Protein AF-A0ABD5U255-F1 (afdb_monomer_lite)

InterPro domains:
  IPR027379 Cardiolipin synthase N-terminal [PF13396] (52-91)

Radius of gyration: 19.05 Å; chains: 1; bounding box: 68×28×43 Å

pLDDT: mean 86.47, std 12.6, range [40.16, 98.06]

Structure (mmCIF, N/CA/C/O backbone):
data_AF-A0ABD5U255-F1
#
_entry.id   AF-A0ABD5U255-F1
#
loop_
_atom_site.group_PDB
_atom_site.id
_atom_site.type_symbol
_atom_site.label_atom_id
_atom_site.label_alt_id
_atom_site.label_comp_id
_atom_site.label_asym_id
_atom_site.label_entity_id
_atom_site.label_seq_id
_atom_site.pdbx_PDB_ins_code
_atom_site.Cartn_x
_atom_site.Cartn_y
_atom_site.Cartn_z
_atom_site.occupancy
_atom_site.B_iso_or_equiv
_atom_site.auth_seq_id
_atom_site.auth_comp_id
_atom_site.auth_asym_id
_atom_site.auth_atom_id
_atom_site.pdbx_PDB_model_num
ATOM 1 N N . MET A 1 1 ? -25.979 19.136 -5.285 1.00 40.16 1 MET A N 1
ATOM 2 C CA . MET A 1 1 ? -25.839 17.858 -4.554 1.00 40.16 1 MET A CA 1
ATOM 3 C C . MET A 1 1 ? -24.413 17.374 -4.742 1.00 40.16 1 MET A C 1
ATOM 5 O O . MET A 1 1 ? -24.014 17.151 -5.876 1.00 40.16 1 MET A O 1
ATOM 9 N N . ALA A 1 2 ? -23.617 17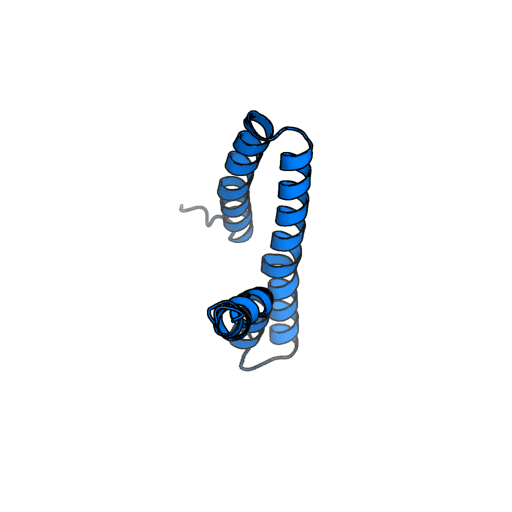.312 -3.675 1.00 54.50 2 ALA A N 1
ATOM 10 C CA . ALA A 1 2 ? -22.274 16.748 -3.749 1.00 54.50 2 ALA A CA 1
ATOM 11 C C . ALA A 1 2 ? -22.406 15.222 -3.837 1.00 54.50 2 ALA A C 1
ATOM 13 O O . ALA A 1 2 ? -22.841 14.587 -2.882 1.00 54.50 2 ALA A O 1
ATOM 14 N N . THR A 1 3 ? -22.094 14.637 -4.992 1.00 60.28 3 THR A N 1
ATOM 15 C CA . THR A 1 3 ? -21.981 13.181 -5.130 1.00 60.28 3 THR A CA 1
ATOM 16 C C . THR A 1 3 ? -20.840 12.717 -4.232 1.00 60.28 3 THR A C 1
ATOM 18 O O . THR A 1 3 ? -19.676 12.985 -4.534 1.00 60.28 3 THR A O 1
ATOM 21 N N . THR A 1 4 ? -21.151 12.047 -3.121 1.00 63.09 4 THR A N 1
ATOM 22 C CA . THR A 1 4 ? -20.140 11.415 -2.266 1.00 63.09 4 THR A CA 1
ATOM 23 C C . THR A 1 4 ? -19.420 10.360 -3.100 1.00 63.09 4 THR A C 1
ATOM 25 O O . THR A 1 4 ? -19.960 9.289 -3.371 1.00 63.09 4 THR A O 1
ATOM 28 N N . ARG A 1 5 ? -18.218 10.685 -3.592 1.00 70.81 5 ARG A N 1
ATOM 29 C CA . ARG A 1 5 ? -17.395 9.737 -4.350 1.00 70.81 5 ARG A CA 1
ATOM 30 C C . ARG A 1 5 ? -17.070 8.562 -3.431 1.00 70.81 5 ARG A C 1
ATOM 32 O O . ARG A 1 5 ? -16.633 8.773 -2.303 1.00 70.81 5 ARG A O 1
ATOM 39 N N . SER A 1 6 ? -17.296 7.339 -3.913 1.00 84.25 6 SER A N 1
ATOM 40 C CA . SER A 1 6 ? -16.961 6.126 -3.163 1.00 84.25 6 SER A CA 1
ATOM 41 C C . SER A 1 6 ? -15.487 6.183 -2.729 1.00 84.25 6 SER A C 1
ATOM 43 O O . SER A 1 6 ? -14.626 6.382 -3.591 1.00 84.25 6 SER A O 1
ATOM 45 N N . PRO A 1 7 ? -15.168 5.997 -1.434 1.00 83.75 7 PRO A N 1
ATOM 46 C CA . PRO A 1 7 ? -13.789 5.989 -0.942 1.00 83.75 7 PRO A CA 1
ATOM 47 C C . PRO A 1 7 ? -12.879 5.012 -1.698 1.00 83.75 7 PRO A C 1
ATOM 49 O O . PRO A 1 7 ? -11.702 5.291 -1.905 1.00 83.75 7 PRO A O 1
ATOM 52 N N . ILE A 1 8 ? -13.439 3.902 -2.190 1.00 85.31 8 ILE A N 1
ATOM 53 C CA . ILE A 1 8 ? -12.717 2.923 -3.011 1.00 85.31 8 ILE A CA 1
ATOM 54 C C . ILE A 1 8 ? -12.311 3.532 -4.355 1.00 85.31 8 ILE A C 1
ATOM 56 O O . ILE A 1 8 ? -11.176 3.358 -4.784 1.00 85.31 8 ILE A O 1
ATOM 60 N N . LEU A 1 9 ? -13.200 4.284 -5.010 1.00 88.56 9 LEU A N 1
ATOM 61 C CA . LEU A 1 9 ? -12.876 4.950 -6.276 1.00 88.56 9 LEU A CA 1
ATOM 62 C C . LEU A 1 9 ? -11.794 6.016 -6.089 1.00 88.56 9 LEU A C 1
ATOM 64 O O . LEU A 1 9 ? -10.954 6.193 -6.968 1.00 88.56 9 LEU A O 1
ATOM 68 N N . ILE A 1 10 ? -11.786 6.698 -4.940 1.00 89.44 10 ILE A N 1
ATOM 69 C CA . ILE A 1 10 ? -10.719 7.641 -4.588 1.00 89.44 10 ILE A CA 1
ATOM 70 C C . ILE A 1 10 ? -9.392 6.895 -4.433 1.00 89.44 10 ILE A C 1
ATOM 72 O O . ILE A 1 10 ? -8.401 7.304 -5.031 1.00 89.44 10 ILE A O 1
ATOM 76 N N . LEU A 1 11 ? -9.373 5.782 -3.693 1.00 87.69 11 LEU A N 1
ATOM 77 C CA . LEU A 1 11 ? -8.172 4.966 -3.519 1.00 87.69 11 LEU A CA 1
ATOM 78 C C . LEU A 1 11 ? -7.642 4.438 -4.859 1.00 87.69 11 LEU A C 1
ATOM 80 O O . LEU A 1 11 ? -6.458 4.585 -5.142 1.00 87.69 11 LEU A O 1
ATOM 84 N N . VAL A 1 12 ? -8.514 3.879 -5.702 1.00 90.19 12 VAL A N 1
ATOM 85 C CA . VAL A 1 12 ? -8.146 3.408 -7.048 1.00 90.19 12 VAL A CA 1
ATOM 86 C C . VAL A 1 12 ? -7.568 4.552 -7.878 1.00 90.19 12 VAL A C 1
ATOM 88 O O . VAL A 1 12 ? -6.531 4.376 -8.512 1.00 90.19 12 VAL A O 1
ATOM 91 N N . GLY A 1 13 ? -8.190 5.734 -7.832 1.00 92.44 13 GLY A N 1
ATOM 92 C CA . GLY A 1 13 ? -7.691 6.924 -8.516 1.00 92.44 13 GLY A CA 1
ATOM 93 C C . GLY A 1 13 ? -6.307 7.358 -8.027 1.00 92.44 13 GLY A C 1
ATOM 94 O O . GLY A 1 13 ? -5.449 7.661 -8.849 1.00 92.44 13 GLY A O 1
ATOM 95 N N . LEU A 1 14 ? -6.061 7.338 -6.713 1.00 91.12 14 LEU A N 1
ATOM 96 C CA . LEU A 1 14 ? -4.759 7.677 -6.125 1.00 91.12 14 LEU A CA 1
ATOM 97 C C . LEU A 1 14 ? -3.675 6.662 -6.500 1.00 91.12 14 LEU A C 1
ATOM 99 O O . LEU A 1 14 ? -2.577 7.054 -6.890 1.00 91.12 14 LEU A O 1
ATOM 103 N N . VAL A 1 15 ? -3.986 5.365 -6.431 1.00 91.12 15 VAL A N 1
ATOM 104 C CA . VAL A 1 15 ? -3.060 4.303 -6.846 1.00 91.12 15 VAL A CA 1
ATOM 105 C C . VAL A 1 15 ? -2.751 4.433 -8.337 1.00 91.12 15 VAL A C 1
ATOM 107 O O . VAL A 1 15 ? -1.585 4.435 -8.718 1.00 91.12 15 VAL A O 1
ATOM 110 N N . ALA A 1 16 ? -3.759 4.629 -9.188 1.00 92.06 16 ALA A N 1
ATOM 111 C CA . ALA A 1 16 ? -3.541 4.834 -10.618 1.00 92.06 16 ALA A CA 1
ATOM 112 C C . ALA A 1 16 ? -2.695 6.089 -10.895 1.00 92.06 16 ALA A C 1
ATOM 114 O O . ALA A 1 16 ? -1.750 6.026 -11.678 1.00 92.06 16 ALA A O 1
ATOM 115 N N . ALA A 1 17 ? -2.977 7.203 -10.214 1.00 93.31 17 ALA A N 1
ATOM 116 C CA . ALA A 1 17 ? -2.219 8.444 -10.356 1.00 93.31 17 ALA A CA 1
ATOM 117 C C . ALA A 1 17 ? -0.741 8.293 -9.961 1.00 93.31 17 ALA A C 1
ATOM 119 O O . ALA A 1 17 ? 0.104 8.976 -10.532 1.00 93.31 17 ALA A O 1
ATOM 120 N N . ALA A 1 18 ? -0.416 7.396 -9.027 1.00 88.62 18 ALA A N 1
ATOM 121 C CA . ALA A 1 18 ? 0.965 7.091 -8.666 1.00 88.62 18 ALA A CA 1
ATOM 122 C C . ALA A 1 18 ? 1.624 6.112 -9.653 1.00 88.62 18 ALA A C 1
ATOM 124 O O . ALA A 1 18 ? 2.709 6.373 -10.167 1.00 88.62 18 ALA A O 1
ATOM 125 N N . PHE A 1 19 ? 0.975 4.983 -9.942 1.00 88.81 19 PHE A N 1
ATOM 126 C CA . PHE A 1 19 ? 1.601 3.885 -10.681 1.00 88.81 19 PHE A CA 1
ATOM 127 C C . PHE A 1 19 ? 1.628 4.097 -12.198 1.00 88.81 19 PHE A C 1
ATOM 129 O O . PHE A 1 19 ? 2.571 3.644 -12.843 1.00 88.81 19 PHE A O 1
ATOM 136 N N . VAL A 1 20 ? 0.646 4.791 -12.786 1.00 91.06 20 VAL A N 1
ATOM 137 C CA . VAL A 1 20 ? 0.586 4.997 -14.246 1.00 91.06 20 VAL A CA 1
ATOM 138 C C . VAL A 1 20 ? 1.743 5.868 -14.753 1.00 91.06 20 VAL A C 1
ATOM 140 O O . VAL A 1 20 ? 2.421 5.428 -15.682 1.00 91.06 20 VAL A O 1
ATOM 143 N N . PRO A 1 21 ? 2.054 7.043 -14.166 1.00 90.75 21 PRO A N 1
ATOM 144 C CA . PRO A 1 21 ? 3.204 7.834 -14.606 1.00 90.75 21 PRO A CA 1
ATOM 145 C C . PRO A 1 21 ? 4.527 7.081 -14.450 1.00 90.75 21 PRO A C 1
ATOM 147 O O . PRO A 1 21 ? 5.373 7.133 -15.340 1.00 90.75 21 PRO A O 1
ATOM 150 N N . LEU A 1 22 ? 4.681 6.329 -13.354 1.00 87.75 22 LEU A N 1
ATOM 151 C CA . LEU A 1 22 ? 5.838 5.462 -13.135 1.00 87.75 22 LEU A CA 1
ATOM 152 C C . LEU A 1 22 ? 5.949 4.387 -14.221 1.00 87.75 22 LEU A C 1
ATOM 154 O O . LEU A 1 22 ? 7.031 4.196 -14.768 1.00 87.75 22 LEU A O 1
ATOM 158 N N . ALA A 1 23 ? 4.845 3.737 -14.589 1.00 86.69 23 ALA A N 1
ATOM 159 C CA . ALA A 1 23 ? 4.831 2.742 -15.659 1.00 86.69 23 ALA A CA 1
ATOM 160 C C . ALA A 1 23 ? 5.220 3.335 -17.009 1.00 86.69 23 ALA A C 1
ATOM 162 O O . ALA A 1 23 ? 6.048 2.753 -17.708 1.00 86.69 23 ALA A O 1
ATOM 163 N N . VAL A 1 24 ? 4.687 4.510 -17.349 1.00 89.06 24 VAL A N 1
ATOM 164 C CA . VAL A 1 24 ? 5.040 5.218 -18.587 1.00 89.06 24 VAL A CA 1
ATOM 165 C C . VAL A 1 24 ? 6.527 5.568 -18.603 1.00 89.06 24 VAL A C 1
ATOM 167 O O . VAL A 1 24 ? 7.209 5.286 -19.585 1.00 89.06 24 VAL A O 1
ATOM 170 N N . MET A 1 25 ? 7.048 6.131 -17.510 1.00 89.81 25 MET A N 1
ATOM 171 C CA . MET A 1 25 ? 8.459 6.509 -17.406 1.00 89.81 25 MET A CA 1
ATOM 172 C C . MET A 1 25 ? 9.384 5.292 -17.542 1.00 89.81 25 MET A C 1
ATOM 174 O O . MET A 1 25 ? 10.329 5.319 -18.326 1.00 89.81 25 MET A O 1
ATOM 178 N N . TRP A 1 26 ? 9.108 4.209 -16.812 1.00 86.88 26 TRP A N 1
ATOM 179 C CA . TRP A 1 26 ? 9.938 3.003 -16.839 1.00 86.88 26 TRP A CA 1
ATOM 180 C C . TRP A 1 26 ? 9.847 2.259 -18.174 1.00 86.88 26 TRP A C 1
ATOM 182 O O . TRP A 1 26 ? 10.866 1.768 -18.650 1.00 86.88 26 TRP A O 1
ATOM 192 N N . ALA A 1 27 ? 8.679 2.233 -18.819 1.00 84.69 27 ALA A N 1
ATOM 193 C CA . ALA A 1 27 ? 8.545 1.686 -20.168 1.00 84.69 27 ALA A CA 1
ATOM 194 C C . ALA A 1 27 ? 9.328 2.507 -21.205 1.00 84.69 27 ALA A C 1
ATOM 196 O O . ALA A 1 27 ? 9.932 1.932 -22.108 1.00 84.69 27 ALA A O 1
ATOM 197 N N . ALA A 1 28 ? 9.347 3.837 -21.065 1.00 86.56 28 ALA A N 1
ATOM 198 C CA . ALA A 1 28 ? 10.050 4.729 -21.984 1.00 86.56 28 ALA A CA 1
ATOM 199 C C . ALA A 1 28 ? 11.579 4.701 -21.815 1.00 86.56 28 ALA A C 1
ATOM 201 O O . ALA A 1 28 ? 12.296 4.880 -22.797 1.00 86.56 28 ALA A O 1
ATOM 202 N N . VAL A 1 29 ? 12.080 4.500 -20.590 1.00 86.12 29 VAL A N 1
ATOM 203 C CA . VAL A 1 29 ? 13.512 4.653 -20.264 1.00 86.12 29 VAL A CA 1
ATOM 204 C C . VAL A 1 29 ? 14.209 3.324 -19.948 1.00 86.12 29 VAL A C 1
ATOM 206 O O . VAL A 1 29 ? 15.364 3.142 -20.317 1.00 86.12 29 VAL A O 1
ATOM 209 N N . GLY A 1 30 ? 13.539 2.397 -19.259 1.00 78.75 30 GLY A N 1
ATOM 210 C CA . GLY A 1 30 ? 14.152 1.194 -18.674 1.00 78.75 30 GLY A CA 1
ATOM 211 C C . GLY A 1 30 ? 13.935 -0.110 -19.448 1.00 78.75 30 GLY A C 1
ATOM 212 O O . GLY A 1 30 ? 14.461 -1.146 -19.048 1.00 78.75 30 GLY A O 1
ATOM 213 N N . GLY A 1 31 ? 13.156 -0.094 -20.533 1.00 81.00 31 GLY A N 1
ATOM 214 C CA . GLY A 1 31 ? 12.839 -1.299 -21.305 1.00 81.00 31 GLY A CA 1
ATOM 215 C C . GLY A 1 31 ? 12.009 -2.337 -20.528 1.00 81.00 31 GLY A C 1
ATOM 216 O O . GLY A 1 31 ? 11.392 -2.043 -19.503 1.00 81.00 31 GLY A O 1
ATOM 217 N N . VAL A 1 32 ? 11.963 -3.574 -21.037 1.00 81.75 32 VAL A N 1
ATOM 218 C CA . VAL A 1 32 ? 11.070 -4.641 -20.533 1.00 81.75 32 VAL A CA 1
ATOM 219 C C . VAL A 1 32 ? 11.386 -5.049 -19.090 1.00 81.75 32 VAL A C 1
ATOM 221 O O . VAL A 1 32 ? 10.466 -5.256 -18.300 1.00 81.75 32 VAL A O 1
ATOM 224 N N . GLU A 1 33 ? 12.666 -5.127 -18.721 1.00 84.06 33 GLU A N 1
ATOM 225 C CA . GLU A 1 33 ? 13.089 -5.485 -17.358 1.00 84.06 33 GLU A CA 1
ATOM 226 C C . GLU A 1 33 ? 12.600 -4.463 -16.330 1.00 84.06 33 GLU A C 1
ATOM 228 O O . GLU A 1 33 ? 12.100 -4.823 -15.262 1.00 84.06 33 GLU A O 1
ATOM 233 N N . GLY A 1 34 ? 12.664 -3.181 -16.689 1.00 83.50 34 GLY A N 1
ATOM 234 C CA . GLY A 1 34 ? 12.174 -2.103 -15.852 1.00 83.50 34 GLY A CA 1
ATOM 235 C C . GLY A 1 34 ? 10.668 -2.179 -15.585 1.00 83.50 34 GLY A C 1
ATOM 236 O O . GLY A 1 34 ? 10.208 -1.990 -14.457 1.00 83.50 34 GLY A O 1
ATOM 237 N N . VAL A 1 35 ? 9.894 -2.527 -16.612 1.00 84.50 35 VAL A N 1
ATOM 238 C CA . VAL A 1 35 ? 8.450 -2.752 -16.476 1.00 84.50 35 VAL A CA 1
ATOM 239 C C . VAL A 1 35 ? 8.166 -3.980 -15.608 1.00 84.50 35 VAL A C 1
ATOM 241 O O . VAL A 1 35 ? 7.292 -3.918 -14.744 1.00 84.50 35 VAL A O 1
ATOM 244 N N . ALA A 1 36 ? 8.913 -5.074 -15.778 1.00 88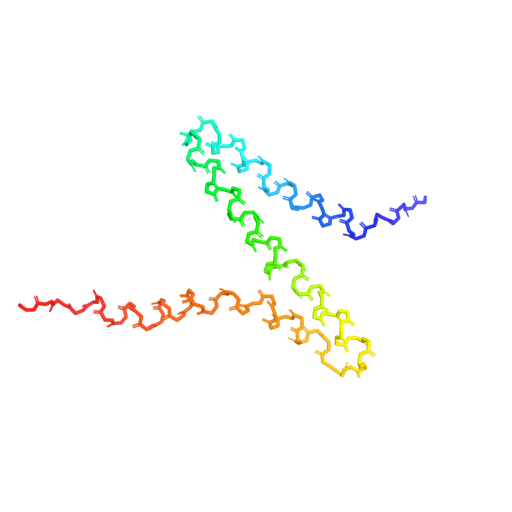.38 36 ALA A N 1
ATOM 245 C CA . ALA A 1 36 ? 8.753 -6.276 -14.960 1.00 88.38 36 ALA A CA 1
ATOM 246 C C . ALA A 1 36 ? 9.017 -5.995 -13.471 1.00 88.38 36 ALA A C 1
ATOM 248 O O . ALA A 1 36 ? 8.233 -6.417 -12.616 1.00 88.38 36 ALA A O 1
ATOM 249 N N . TYR A 1 37 ? 10.063 -5.223 -13.162 1.00 87.25 37 TYR A N 1
ATOM 250 C CA . TYR A 1 37 ? 10.349 -4.785 -11.796 1.00 87.25 37 TYR A CA 1
ATOM 251 C C . TYR A 1 37 ? 9.201 -3.950 -11.216 1.00 87.25 37 TYR A C 1
ATOM 253 O O . TYR A 1 37 ? 8.734 -4.219 -10.105 1.00 87.25 37 TYR A O 1
ATOM 261 N N . LEU A 1 38 ? 8.687 -2.980 -11.981 1.00 89.38 38 LEU A N 1
ATOM 262 C CA . LEU A 1 38 ? 7.561 -2.158 -11.544 1.00 89.38 38 LEU A CA 1
ATOM 263 C C . LEU A 1 38 ? 6.296 -2.991 -11.298 1.00 89.38 38 LEU A C 1
ATOM 265 O O . LEU A 1 38 ? 5.600 -2.753 -10.313 1.00 89.38 38 LEU A O 1
ATOM 269 N N . LEU A 1 39 ? 5.997 -3.965 -12.159 1.00 90.31 39 LEU A N 1
ATOM 270 C CA . LEU A 1 39 ? 4.861 -4.868 -11.970 1.00 90.31 39 LEU A CA 1
ATOM 271 C C . LEU A 1 39 ? 5.017 -5.694 -10.690 1.00 90.31 39 LEU A C 1
ATOM 273 O O . LEU A 1 39 ? 4.069 -5.793 -9.911 1.00 90.31 39 LEU A O 1
ATOM 277 N N . GLY A 1 40 ? 6.216 -6.223 -10.431 1.00 92.00 40 GLY A N 1
ATOM 278 C CA . GLY A 1 40 ? 6.525 -6.914 -9.179 1.00 92.00 40 GLY A CA 1
ATOM 279 C C . GLY A 1 40 ? 6.301 -6.016 -7.960 1.00 92.00 40 GLY A C 1
ATOM 280 O O . GLY A 1 40 ? 5.625 -6.411 -7.006 1.00 92.00 40 GLY A O 1
ATOM 281 N N . PHE A 1 41 ? 6.783 -4.774 -8.020 1.00 91.25 41 PHE A N 1
ATOM 282 C CA . PHE A 1 41 ? 6.565 -3.789 -6.964 1.00 91.25 41 PHE A CA 1
ATOM 283 C C . PHE A 1 41 ? 5.082 -3.428 -6.787 1.00 91.25 41 PHE A C 1
ATOM 285 O O . PHE A 1 41 ? 4.608 -3.328 -5.656 1.00 91.25 41 PHE A O 1
ATOM 292 N N . ALA A 1 42 ? 4.322 -3.277 -7.873 1.00 91.44 42 ALA A N 1
ATOM 293 C CA . ALA A 1 42 ? 2.891 -2.991 -7.818 1.00 91.44 42 ALA A CA 1
ATOM 294 C C . ALA A 1 42 ? 2.110 -4.129 -7.151 1.00 91.44 42 ALA A C 1
ATOM 296 O O . ALA A 1 42 ? 1.273 -3.874 -6.284 1.00 91.44 42 ALA A O 1
ATOM 297 N N . VAL A 1 43 ? 2.420 -5.384 -7.492 1.00 94.75 43 VAL A N 1
ATOM 298 C CA . VAL A 1 43 ? 1.826 -6.558 -6.838 1.00 94.75 43 VAL A CA 1
ATOM 299 C C . VAL A 1 43 ? 2.161 -6.567 -5.348 1.00 94.75 43 VAL A C 1
ATOM 301 O O . VAL A 1 43 ? 1.256 -6.692 -4.522 1.00 94.75 43 VAL A O 1
ATOM 304 N N . TYR A 1 44 ? 3.433 -6.368 -4.991 1.00 93.19 44 TYR A N 1
ATOM 305 C CA . TYR A 1 44 ? 3.858 -6.252 -3.595 1.00 93.19 44 TYR A CA 1
ATOM 306 C C . TYR A 1 44 ? 3.079 -5.154 -2.854 1.00 93.19 44 TYR A C 1
ATOM 308 O O . TYR A 1 44 ? 2.519 -5.402 -1.784 1.00 93.19 44 TYR A O 1
ATOM 316 N N . PHE A 1 45 ? 2.984 -3.957 -3.433 1.00 92.50 45 PHE A N 1
ATOM 317 C CA . PHE A 1 45 ? 2.270 -2.835 -2.834 1.00 92.50 45 PHE A CA 1
ATOM 318 C C . PHE A 1 45 ? 0.794 -3.171 -2.597 1.00 92.50 45 PHE A C 1
ATOM 320 O O . PHE A 1 45 ? 0.301 -3.033 -1.479 1.00 92.50 45 PHE A O 1
ATOM 327 N N . LEU A 1 46 ? 0.095 -3.671 -3.617 1.00 93.81 46 LEU A N 1
ATOM 328 C CA . LEU A 1 46 ? -1.325 -4.005 -3.511 1.00 93.81 46 LEU A CA 1
ATOM 329 C C . LEU A 1 46 ? -1.583 -5.100 -2.471 1.00 93.81 46 LEU A C 1
ATOM 331 O O . LEU A 1 46 ? -2.531 -4.996 -1.693 1.00 93.81 46 LEU A O 1
ATOM 335 N N . VAL A 1 47 ? -0.739 -6.128 -2.410 1.00 95.8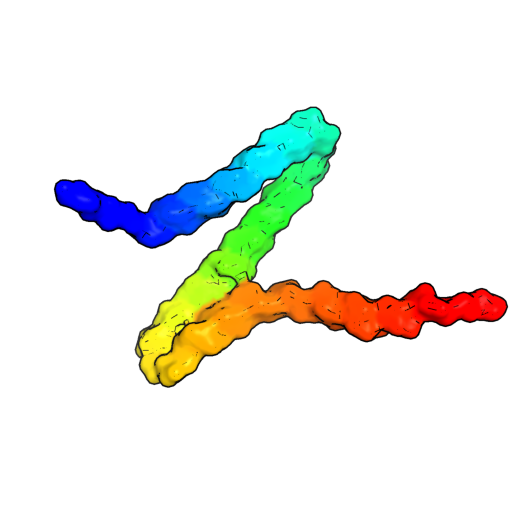8 47 VAL A N 1
ATOM 336 C CA . VAL A 1 47 ? -0.903 -7.215 -1.439 1.00 95.88 47 VAL A CA 1
ATOM 337 C C . VAL A 1 47 ? -0.645 -6.720 -0.018 1.00 95.88 47 VAL A C 1
ATOM 339 O O . VAL A 1 47 ? -1.504 -6.872 0.852 1.00 95.88 47 VAL A O 1
ATOM 342 N N . PHE A 1 48 ? 0.514 -6.109 0.222 1.00 95.62 48 PHE A N 1
ATOM 343 C CA . PHE A 1 48 ? 0.987 -5.831 1.579 1.00 95.62 48 PHE A CA 1
ATOM 344 C C . PHE A 1 48 ? 0.492 -4.507 2.161 1.00 95.62 48 PHE A C 1
ATOM 346 O O . PHE A 1 48 ? 0.392 -4.396 3.377 1.00 95.62 48 PHE A O 1
ATOM 353 N N . HIS A 1 49 ? 0.127 -3.532 1.327 1.00 93.06 49 HIS A N 1
ATOM 354 C CA . HIS A 1 49 ? -0.305 -2.209 1.792 1.00 93.06 49 HIS A CA 1
ATOM 355 C C . HIS A 1 49 ? -1.799 -1.947 1.576 1.00 93.06 49 HIS A C 1
ATOM 357 O O . HIS A 1 49 ? -2.330 -0.992 2.138 1.00 93.06 49 HIS A O 1
ATOM 363 N N . VAL A 1 50 ? -2.500 -2.791 0.807 1.00 93.38 50 VAL A N 1
ATOM 364 C CA . VAL A 1 50 ? -3.943 -2.629 0.561 1.00 93.38 50 VAL A CA 1
ATOM 365 C C . VAL A 1 50 ? -4.728 -3.859 1.010 1.00 93.38 50 VAL A C 1
ATOM 367 O O . VAL A 1 50 ? -5.541 -3.765 1.930 1.00 93.38 50 VAL A O 1
ATOM 370 N N . ALA A 1 51 ? -4.482 -5.019 0.399 1.00 95.44 51 ALA A N 1
ATOM 371 C CA . ALA A 1 51 ? -5.285 -6.215 0.632 1.00 95.44 51 ALA A CA 1
ATOM 372 C C . ALA A 1 51 ? -5.125 -6.759 2.060 1.00 95.44 51 ALA A C 1
ATOM 374 O O . ALA A 1 51 ? -6.125 -7.003 2.737 1.00 95.44 51 ALA A O 1
ATOM 375 N N . LEU A 1 52 ? -3.886 -6.920 2.538 1.00 97.12 52 LEU A N 1
ATOM 376 C CA . LEU A 1 52 ? -3.612 -7.430 3.884 1.00 97.12 52 LEU A CA 1
ATOM 377 C C . LEU A 1 52 ? -4.121 -6.491 4.990 1.00 97.12 52 LEU A C 1
ATOM 379 O O . LEU A 1 52 ? -4.888 -6.966 5.831 1.00 97.12 52 LEU A O 1
ATOM 383 N N . PRO A 1 53 ? -3.798 -5.181 4.997 1.00 96.88 53 PRO A N 1
ATOM 384 C CA . PRO A 1 53 ? -4.342 -4.260 5.993 1.00 96.88 53 PRO A CA 1
ATOM 385 C C . PRO A 1 53 ? -5.870 -4.194 5.949 1.00 96.88 53 PRO A C 1
ATOM 387 O O . PRO A 1 53 ? -6.510 -4.225 6.997 1.00 96.88 53 PRO A O 1
ATOM 390 N N . GLY A 1 54 ? -6.468 -4.189 4.751 1.00 95.69 54 GLY A N 1
ATOM 391 C CA . GLY A 1 54 ? -7.921 -4.242 4.591 1.00 95.69 54 GLY A CA 1
ATOM 392 C C . GLY A 1 54 ? -8.530 -5.507 5.203 1.00 95.69 54 GLY A C 1
ATOM 393 O O . GLY A 1 54 ? -9.508 -5.426 5.944 1.00 95.69 54 GLY A O 1
ATOM 394 N N . ARG A 1 55 ? -7.922 -6.676 4.968 1.00 97.38 55 ARG A N 1
ATOM 395 C CA . ARG A 1 55 ? -8.358 -7.943 5.573 1.00 97.38 55 ARG A CA 1
ATOM 396 C C . ARG A 1 55 ? -8.264 -7.908 7.098 1.00 97.38 55 ARG A C 1
ATOM 398 O O . ARG A 1 55 ? -9.209 -8.324 7.761 1.00 97.38 55 ARG A O 1
ATOM 405 N N . VAL A 1 56 ? -7.153 -7.411 7.643 1.00 97.69 56 VAL A N 1
ATOM 406 C CA . VAL A 1 56 ? -6.954 -7.277 9.097 1.00 97.69 56 VAL A CA 1
ATOM 407 C C . VAL A 1 56 ? -7.980 -6.323 9.702 1.00 97.69 56 VAL A C 1
ATOM 409 O O . VAL A 1 56 ? -8.535 -6.624 10.755 1.00 97.69 56 VAL A O 1
ATOM 412 N N . TYR A 1 57 ? -8.286 -5.213 9.026 1.00 96.81 57 TYR A N 1
ATOM 413 C CA . TYR A 1 57 ? -9.323 -4.279 9.455 1.00 96.81 57 TYR A CA 1
ATOM 414 C C . TYR A 1 57 ? -10.689 -4.964 9.585 1.00 96.81 57 TYR A C 1
ATOM 416 O O . TYR A 1 57 ? -11.338 -4.842 10.626 1.00 96.81 57 TYR A O 1
ATOM 424 N N . PHE A 1 58 ? -11.126 -5.686 8.545 1.00 97.44 58 PHE A N 1
ATOM 425 C CA . PHE A 1 58 ? -12.429 -6.353 8.555 1.00 97.44 58 PHE A CA 1
ATOM 426 C C . PHE A 1 58 ? -12.492 -7.465 9.608 1.00 97.44 58 PHE A C 1
ATOM 428 O O . PHE A 1 58 ? -13.425 -7.462 10.406 1.00 97.44 58 PHE A O 1
ATOM 435 N N . ASP A 1 59 ? -11.475 -8.328 9.700 1.00 98.06 59 ASP A N 1
ATOM 436 C CA . ASP A 1 59 ? -11.436 -9.402 10.706 1.00 98.06 59 ASP A CA 1
ATOM 437 C C . ASP A 1 59 ? -11.413 -8.842 12.143 1.00 98.06 59 ASP A C 1
ATOM 439 O O . ASP A 1 59 ? -12.203 -9.264 12.990 1.00 98.06 59 ASP A O 1
ATOM 443 N N . ALA A 1 60 ? -10.589 -7.824 12.426 1.00 97.00 60 ALA A N 1
ATOM 444 C CA . ALA A 1 60 ? -10.536 -7.203 13.751 1.00 97.00 60 ALA A CA 1
ATOM 445 C C . ALA A 1 60 ? -11.865 -6.530 14.132 1.00 97.00 60 ALA A C 1
ATOM 447 O O . ALA A 1 60 ? -12.266 -6.563 15.300 1.00 97.00 60 ALA A O 1
ATOM 448 N N . ARG A 1 61 ? -12.550 -5.921 13.156 1.00 97.25 61 ARG A N 1
ATOM 449 C CA . ARG A 1 61 ? -13.866 -5.304 13.347 1.00 97.25 61 ARG A CA 1
ATOM 450 C C . ARG A 1 61 ? -14.945 -6.352 13.612 1.00 97.25 61 ARG A C 1
ATOM 452 O O . ARG A 1 61 ? -15.736 -6.167 14.532 1.00 97.25 61 ARG A O 1
ATOM 459 N N . GLU A 1 62 ? -14.972 -7.433 12.839 1.00 97.69 62 GLU A N 1
ATOM 460 C CA . GLU A 1 62 ? -15.928 -8.538 13.002 1.00 97.69 62 GLU A CA 1
ATOM 461 C C . GLU A 1 62 ? -15.777 -9.230 14.362 1.00 97.69 62 GLU A C 1
ATOM 463 O O . GLU A 1 62 ? -16.770 -9.600 14.984 1.00 97.69 62 GLU A O 1
ATOM 468 N N . ARG A 1 63 ? -14.547 -9.325 14.876 1.00 96.50 63 ARG A N 1
ATOM 469 C CA . ARG A 1 63 ? -14.252 -9.875 16.209 1.00 96.50 63 ARG A CA 1
ATOM 470 C C . ARG A 1 63 ? -14.500 -8.900 17.365 1.00 96.50 63 ARG A C 1
ATOM 472 O O . ARG A 1 63 ? -14.234 -9.253 18.510 1.00 96.50 63 ARG A O 1
ATOM 479 N N . GLY A 1 64 ? -14.967 -7.678 17.093 1.00 95.81 64 GLY A N 1
ATOM 480 C CA . GLY A 1 64 ? -15.241 -6.678 18.129 1.00 95.81 64 GLY A CA 1
ATOM 481 C C . GLY A 1 64 ? -13.989 -6.175 18.854 1.00 95.81 64 GLY A C 1
ATOM 482 O O . GLY A 1 64 ? -14.049 -5.855 20.039 1.00 95.81 64 GLY A O 1
ATOM 483 N N . SER A 1 65 ? -12.837 -6.127 18.178 1.00 95.56 65 SER A N 1
ATOM 484 C CA . SER A 1 65 ? -11.602 -5.622 18.783 1.00 95.56 65 SER A CA 1
ATOM 485 C C . SER A 1 65 ? -11.737 -4.149 19.193 1.00 95.56 65 SER A C 1
ATOM 487 O O . SER A 1 65 ? -12.145 -3.309 18.396 1.00 95.56 65 SER A O 1
ATOM 489 N N . ASN A 1 66 ? -11.269 -3.796 20.393 1.00 95.25 66 ASN A N 1
ATOM 490 C CA . ASN A 1 66 ? -11.149 -2.395 20.826 1.00 95.25 66 ASN A CA 1
ATOM 491 C C . ASN A 1 66 ? -9.983 -1.651 20.141 1.00 95.25 66 ASN A C 1
ATOM 493 O O . ASN A 1 66 ? -9.752 -0.473 20.407 1.00 95.25 66 ASN A O 1
ATOM 497 N N . SER A 1 67 ? -9.213 -2.326 19.279 1.00 95.69 67 SER A N 1
ATOM 498 C CA . SER A 1 67 ? -7.968 -1.801 18.700 1.00 95.69 67 SER A CA 1
ATOM 499 C C . SER A 1 67 ? -7.858 -2.037 17.190 1.00 95.69 67 SER A C 1
ATOM 501 O O . SER A 1 67 ? -6.760 -2.206 16.666 1.00 95.69 67 SER A O 1
ATOM 503 N N . VAL A 1 68 ? -8.984 -2.020 16.466 1.00 97.12 68 VAL A N 1
ATOM 504 C CA . VAL A 1 68 ? -9.055 -2.243 15.002 1.00 97.12 68 VAL A CA 1
ATOM 505 C C . VAL A 1 68 ? -8.013 -1.430 14.224 1.00 97.12 68 VAL A C 1
ATOM 507 O O . VAL A 1 68 ? -7.296 -1.968 13.379 1.00 97.12 68 VAL A O 1
ATOM 510 N N . LEU A 1 69 ? -7.896 -0.133 14.524 1.00 95.94 69 LEU A N 1
ATOM 511 C CA . LEU A 1 69 ? -6.962 0.752 13.824 1.00 95.94 69 LEU A CA 1
ATOM 512 C C . LEU A 1 69 ? -5.500 0.424 14.136 1.00 95.94 69 LEU A C 1
ATOM 514 O O . LEU A 1 69 ? -4.670 0.500 13.237 1.00 95.94 69 LEU A O 1
ATOM 518 N N . ALA A 1 70 ? -5.187 0.011 15.368 1.00 96.56 70 ALA A N 1
ATOM 519 C CA . ALA A 1 70 ? -3.827 -0.366 15.745 1.00 96.56 70 ALA A CA 1
ATOM 520 C C . ALA A 1 70 ? -3.376 -1.625 14.992 1.00 96.56 70 ALA A C 1
ATOM 522 O O . ALA A 1 70 ? -2.282 -1.642 14.434 1.00 96.56 70 ALA A O 1
ATOM 523 N N . TRP A 1 71 ? -4.241 -2.639 14.892 1.00 96.81 71 TRP A N 1
ATOM 524 C CA . TRP A 1 71 ? -3.950 -3.851 14.119 1.00 96.81 71 TRP A CA 1
ATOM 525 C C . TRP A 1 71 ? -3.796 -3.571 12.626 1.00 96.81 71 TRP A C 1
ATOM 527 O O . TRP A 1 71 ? -2.879 -4.082 11.988 1.00 96.81 71 TRP A O 1
ATOM 537 N N . THR A 1 72 ? -4.657 -2.712 12.082 1.00 96.50 72 THR A N 1
ATOM 538 C CA . THR A 1 72 ? -4.590 -2.300 10.674 1.00 96.50 72 THR A CA 1
ATOM 539 C C . THR A 1 72 ? -3.297 -1.537 10.380 1.00 96.50 72 THR A C 1
ATOM 541 O O . THR A 1 72 ? -2.617 -1.831 9.400 1.00 96.50 72 THR A O 1
ATOM 544 N N . ALA A 1 73 ? -2.927 -0.588 11.247 1.00 96.50 73 ALA A N 1
ATOM 545 C CA . ALA A 1 73 ? -1.687 0.173 11.124 1.00 96.50 73 ALA A CA 1
ATOM 546 C C . ALA A 1 73 ? -0.461 -0.737 11.246 1.00 96.50 73 ALA A C 1
ATOM 548 O O . ALA A 1 73 ? 0.459 -0.634 10.438 1.00 96.50 73 ALA A O 1
ATOM 549 N N . LEU A 1 74 ? -0.470 -1.673 12.201 1.00 96.56 74 LEU A N 1
ATOM 550 C CA . LEU A 1 74 ? 0.599 -2.655 12.345 1.00 96.56 74 LEU A CA 1
ATOM 551 C C . LEU A 1 74 ? 0.766 -3.469 11.058 1.00 96.56 74 LEU A C 1
ATOM 553 O O . LEU A 1 74 ? 1.875 -3.550 10.543 1.00 96.56 74 LEU A O 1
ATOM 557 N N . ALA A 1 75 ? -0.324 -3.998 10.496 1.00 96.50 75 ALA A N 1
ATOM 558 C CA . ALA A 1 75 ? -0.290 -4.748 9.241 1.00 96.50 75 ALA A CA 1
ATOM 559 C C . ALA A 1 75 ? 0.228 -3.916 8.054 1.00 96.50 75 ALA A C 1
ATOM 561 O O . ALA A 1 75 ? 0.912 -4.457 7.189 1.00 96.50 75 ALA A O 1
ATOM 562 N N . PHE A 1 76 ? -0.065 -2.613 8.025 1.00 95.44 76 PHE A N 1
ATOM 563 C CA . PHE A 1 76 ? 0.404 -1.699 6.983 1.00 95.44 76 PHE A CA 1
ATOM 564 C C . PHE A 1 76 ? 1.898 -1.365 7.097 1.00 95.44 76 PHE A C 1
ATOM 566 O O . PHE A 1 76 ? 2.584 -1.304 6.081 1.00 95.44 76 PHE A O 1
ATOM 573 N N . PHE A 1 77 ? 2.416 -1.143 8.311 1.00 95.62 77 PHE A N 1
ATOM 574 C CA . PHE A 1 77 ? 3.806 -0.710 8.518 1.00 95.62 77 PHE A CA 1
ATOM 575 C C . PHE A 1 77 ? 4.801 -1.862 8.696 1.00 95.62 77 PHE A C 1
ATOM 577 O O . PHE A 1 77 ? 5.998 -1.664 8.484 1.00 95.62 77 PHE A O 1
ATOM 584 N N . LEU A 1 78 ? 4.340 -3.068 9.045 1.00 94.62 78 LEU A N 1
ATOM 585 C CA . LEU A 1 78 ? 5.203 -4.239 9.234 1.00 94.62 78 LEU A CA 1
ATOM 586 C C . LEU A 1 78 ? 6.135 -4.538 8.040 1.00 94.62 78 LEU A C 1
ATOM 588 O O . LEU A 1 78 ? 7.303 -4.845 8.284 1.00 94.62 78 LEU A O 1
ATOM 592 N N . PRO A 1 79 ? 5.709 -4.400 6.766 1.00 91.12 79 PRO A N 1
ATOM 593 C CA . PRO A 1 79 ? 6.595 -4.618 5.622 1.00 91.12 79 PRO A CA 1
ATOM 594 C C . PRO A 1 79 ? 7.818 -3.681 5.584 1.00 91.12 79 PRO A C 1
ATOM 596 O O . PRO A 1 79 ? 8.827 -4.013 4.965 1.00 91.12 79 PRO A O 1
ATOM 599 N N . LEU A 1 80 ? 7.778 -2.535 6.276 1.00 90.00 80 LEU A N 1
ATOM 600 C CA . LEU A 1 80 ? 8.898 -1.588 6.354 1.00 90.00 80 LEU A CA 1
ATOM 601 C C . LEU A 1 80 ? 9.959 -1.986 7.392 1.00 90.00 80 LEU A C 1
ATOM 603 O O . LEU A 1 80 ? 11.070 -1.452 7.375 1.00 90.00 80 LEU A O 1
ATOM 607 N N . VAL A 1 81 ? 9.649 -2.927 8.289 1.00 91.25 81 VAL A N 1
ATOM 608 C CA . VAL A 1 81 ? 10.534 -3.305 9.403 1.00 91.25 81 VAL A CA 1
ATOM 609 C C . VAL A 1 81 ? 11.850 -3.899 8.907 1.00 91.25 81 VAL A C 1
ATOM 611 O O . VAL A 1 81 ? 12.899 -3.568 9.447 1.00 91.25 81 VAL A O 1
ATOM 614 N N . GLY A 1 82 ? 11.832 -4.716 7.849 1.00 86.44 82 GLY A N 1
ATOM 615 C CA . GLY A 1 82 ? 13.057 -5.294 7.284 1.00 86.44 82 GLY A CA 1
ATOM 616 C C . GLY A 1 82 ? 14.047 -4.227 6.806 1.00 86.44 82 GLY A C 1
ATOM 617 O O . GLY A 1 82 ? 15.233 -4.294 7.123 1.00 86.44 82 GLY A O 1
ATOM 618 N N . ALA A 1 83 ? 13.548 -3.196 6.116 1.00 86.69 83 ALA A N 1
ATOM 619 C CA . ALA A 1 83 ? 14.364 -2.062 5.692 1.00 86.69 83 ALA A CA 1
ATOM 620 C C . ALA A 1 83 ? 14.890 -1.270 6.898 1.00 86.69 83 ALA A C 1
ATOM 622 O O . ALA A 1 83 ? 16.080 -0.967 6.960 1.00 86.69 83 ALA A O 1
ATOM 623 N N . ALA A 1 84 ? 14.035 -0.986 7.887 1.00 88.94 84 ALA A N 1
ATOM 624 C CA . ALA A 1 84 ? 14.451 -0.295 9.106 1.00 88.94 84 ALA A CA 1
ATOM 625 C C . ALA A 1 84 ? 15.575 -1.052 9.835 1.00 88.94 84 ALA A C 1
ATOM 627 O O . ALA A 1 84 ? 16.584 -0.454 10.200 1.00 88.94 84 ALA A O 1
ATOM 628 N N . LEU A 1 85 ? 15.450 -2.373 9.985 1.00 90.38 85 LEU A N 1
ATOM 629 C CA . LEU A 1 85 ? 16.480 -3.210 10.603 1.00 90.38 85 LEU A CA 1
ATOM 630 C C . LEU A 1 85 ? 17.790 -3.200 9.808 1.00 90.38 85 LEU A C 1
ATOM 632 O O . LEU A 1 85 ? 18.856 -3.091 10.411 1.00 90.38 85 LEU A O 1
ATOM 636 N N . TYR A 1 86 ? 17.724 -3.266 8.475 1.00 86.88 86 TYR A N 1
ATOM 637 C CA . TYR A 1 86 ? 18.913 -3.172 7.627 1.00 86.88 86 TYR A CA 1
ATOM 638 C C . TYR A 1 86 ? 19.671 -1.860 7.858 1.00 86.88 86 TYR A C 1
ATOM 640 O O . TYR A 1 86 ? 20.883 -1.879 8.066 1.00 86.88 86 TYR A O 1
ATOM 648 N N . PHE A 1 87 ? 18.973 -0.724 7.884 1.00 86.56 87 PHE A N 1
ATOM 649 C CA . PHE A 1 87 ? 19.631 0.565 8.089 1.00 86.56 87 PHE A CA 1
ATOM 650 C C . PHE A 1 87 ? 20.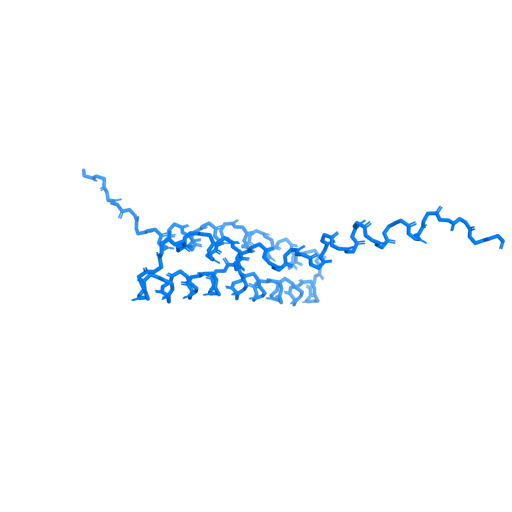116 0.767 9.531 1.00 86.56 87 PHE A C 1
ATOM 652 O O . PHE A 1 87 ? 21.196 1.312 9.729 1.00 86.56 87 PHE A O 1
ATOM 659 N N . LEU A 1 88 ? 19.384 0.283 10.537 1.00 87.81 88 LEU A N 1
ATOM 660 C CA . LEU A 1 88 ? 19.758 0.447 11.948 1.00 87.81 88 LEU A CA 1
ATOM 661 C C . LEU A 1 88 ? 20.904 -0.484 12.387 1.00 87.81 88 LEU A C 1
ATOM 663 O O . LEU A 1 88 ? 21.774 -0.075 13.155 1.00 87.81 88 LEU A O 1
ATOM 667 N N . VAL A 1 89 ? 20.912 -1.735 11.917 1.00 83.81 89 VAL A N 1
ATOM 668 C CA . VAL A 1 89 ? 21.872 -2.773 12.348 1.00 83.81 89 VAL A CA 1
ATOM 669 C C . VAL A 1 89 ? 22.960 -3.027 11.304 1.00 83.81 89 VAL A C 1
ATOM 671 O O . VAL A 1 89 ? 24.100 -3.319 11.653 1.00 83.81 89 VAL A O 1
ATOM 674 N N . GLY A 1 90 ? 22.626 -2.940 10.016 1.00 67.69 90 GLY A N 1
ATOM 675 C CA . GLY A 1 90 ? 23.557 -3.232 8.926 1.00 67.69 90 GLY A CA 1
ATOM 676 C C . GLY A 1 90 ? 24.569 -2.113 8.682 1.00 67.69 90 GLY A C 1
ATOM 677 O O . GLY A 1 90 ? 25.741 -2.397 8.448 1.00 67.69 90 GLY A O 1
ATOM 678 N N . GLN A 1 91 ? 24.164 -0.842 8.792 1.00 63.94 91 GLN A N 1
ATOM 679 C CA . GLN A 1 91 ? 25.085 0.279 8.547 1.00 63.94 91 GLN A CA 1
ATOM 680 C C . GLN A 1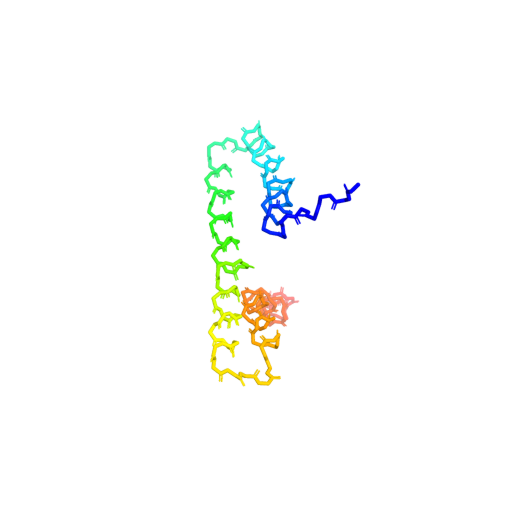 91 ? 26.132 0.468 9.644 1.00 63.94 91 GLN A C 1
ATOM 682 O O . GLN A 1 91 ? 27.242 0.899 9.346 1.00 63.94 91 GLN A O 1
ATOM 687 N N . SER A 1 92 ? 25.834 0.088 10.888 1.00 60.66 92 SER A N 1
ATOM 688 C CA . SER A 1 92 ? 26.804 0.157 11.988 1.00 60.66 92 SER A CA 1
ATOM 689 C C . SER A 1 92 ? 27.988 -0.804 11.812 1.00 60.66 92 SER A C 1
ATOM 691 O O . SER A 1 92 ? 29.022 -0.587 12.429 1.00 60.66 92 SER A O 1
ATOM 693 N N . ARG A 1 93 ? 27.881 -1.814 10.932 1.00 59.25 93 ARG A N 1
ATOM 694 C CA . ARG A 1 93 ? 28.963 -2.766 10.609 1.00 59.25 93 ARG A CA 1
ATOM 695 C C . ARG A 1 93 ? 29.686 -2.500 9.284 1.00 59.25 93 ARG A C 1
ATOM 697 O O . ARG A 1 93 ? 30.693 -3.139 9.017 1.00 59.25 93 ARG A O 1
ATOM 704 N N . LEU A 1 94 ? 29.184 -1.589 8.447 1.00 58.34 94 LEU A N 1
ATOM 705 C CA . LEU A 1 94 ? 29.795 -1.241 7.151 1.00 58.34 94 LEU A CA 1
ATOM 706 C C . LEU A 1 94 ? 30.696 0.007 7.228 1.00 58.34 94 LEU A C 1
ATOM 708 O O . LEU A 1 94 ? 31.286 0.393 6.223 1.00 58.34 94 LEU A O 1
ATOM 712 N N . GLY A 1 95 ? 30.783 0.647 8.401 1.00 56.72 95 GLY A N 1
ATOM 713 C CA . GLY A 1 95 ? 31.612 1.831 8.654 1.00 56.72 95 GLY A CA 1
ATOM 714 C C . GLY A 1 95 ? 32.965 1.559 9.323 1.00 56.72 95 GLY A C 1
ATOM 715 O O . GLY A 1 95 ? 33.729 2.502 9.505 1.00 56.72 95 GLY A O 1
ATOM 716 N N . GLU A 1 96 ? 33.281 0.313 9.695 1.00 60.00 96 GLU A N 1
ATOM 717 C CA . GLU A 1 96 ? 34.622 -0.044 10.171 1.00 60.00 96 GLU A CA 1
ATOM 718 C C . GLU A 1 96 ? 35.523 -0.341 8.964 1.00 60.00 96 GLU A C 1
ATOM 720 O O . GLU A 1 96 ? 35.223 -1.262 8.199 1.00 60.00 96 GLU A O 1
ATOM 725 N N . PRO A 1 97 ? 36.617 0.415 8.751 1.00 56.06 97 PRO A N 1
ATOM 726 C CA . PRO A 1 97 ? 37.613 0.017 7.773 1.00 56.06 97 PRO A CA 1
ATOM 727 C C . PRO A 1 97 ? 38.177 -1.339 8.206 1.00 56.06 97 PRO A C 1
ATOM 729 O O . PRO A 1 97 ? 38.698 -1.481 9.312 1.00 56.06 97 PRO A O 1
ATOM 732 N N . THR A 1 98 ? 38.058 -2.345 7.342 1.00 61.34 98 THR A N 1
ATOM 733 C CA . THR A 1 98 ? 38.836 -3.576 7.482 1.00 61.34 98 THR A CA 1
ATOM 734 C C . THR A 1 98 ? 40.302 -3.174 7.388 1.00 61.34 98 THR A C 1
ATOM 736 O O . THR A 1 98 ? 40.715 -2.670 6.341 1.00 61.34 98 THR A O 1
ATOM 739 N N . GLY A 1 99 ? 41.018 -3.289 8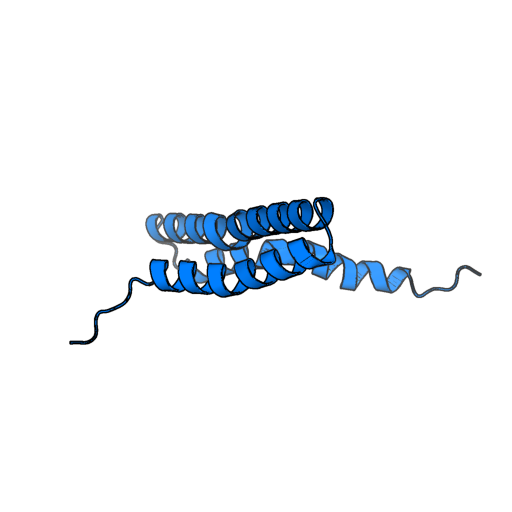.509 1.00 54.97 99 GLY A N 1
ATOM 740 C CA . GLY A 1 99 ? 42.440 -2.956 8.615 1.00 54.97 99 GLY A CA 1
ATOM 741 C C . GLY A 1 99 ? 43.322 -3.688 7.615 1.00 54.97 99 GLY A C 1
ATOM 742 O O . GLY A 1 99 ? 42.893 -4.743 7.092 1.00 54.97 99 GLY A O 1
#

Organism: NCBI:txid1198324

Foldseek 3Di:
DPDPPDVVVVVVVVLCVPLVVCLVVCCVPVNPVSNVVSVVVSVVCCVQQPVQLVVQLVVCVVVVHPCSVVSSVCSNCVVCVVVVCCVVPVVVVVPDPPD

Secondary structure (DSSP, 8-state):
------HHHHHHHHHHHHHHHHHHHHHHHSHHHHHHHHHHHHHHHIIIIIIHHHHHHHHHHHTT-TTHHHHHHHHHHGGGHHHHHIIIIIGGGTSS---

Sequence (99 aa):
MATTRSPILILVGLVAAAFVPLAVMWAAVGGVEGVAYLLGFAVYFLVFHVALPGRVYFDARERGSNSVLAWTALAFFLPLVGAALYFLVGQSRLGEPTG